Protein AF-A0A2T2RUT1-F1 (afdb_monomer_lite)

Radius of gyration: 53.11 Å; chains: 1; bounding box: 83×41×148 Å

pLDDT: mean 80.81, std 13.84, range [28.52, 96.25]

Structure (mmCIF, N/CA/C/O backbone):
data_AF-A0A2T2RUT1-F1
#
_entry.id   AF-A0A2T2RUT1-F1
#
loop_
_atom_site.group_PDB
_atom_site.id
_atom_site.type_symbol
_atom_site.label_atom_id
_atom_site.label_alt_id
_atom_site.label_comp_id
_atom_site.label_asym_id
_atom_site.label_entity_id
_atom_site.label_seq_id
_atom_site.pdbx_PDB_ins_code
_atom_site.Cartn_x
_atom_site.Cartn_y
_atom_site.Cartn_z
_atom_site.occupancy
_atom_site.B_iso_or_equiv
_atom_site.auth_seq_id
_atom_site.auth_comp_id
_atom_site.auth_asym_id
_atom_site.auth_atom_id
_atom_site.pdbx_PDB_model_num
ATOM 1 N N . MET A 1 1 ? 1.222 25.771 -64.760 1.00 43.56 1 MET A N 1
ATOM 2 C CA . MET A 1 1 ? 0.821 24.361 -64.930 1.00 43.56 1 MET A CA 1
ATOM 3 C C . MET A 1 1 ? 1.352 23.921 -66.284 1.00 43.56 1 MET A C 1
ATOM 5 O O . MET A 1 1 ? 0.838 24.394 -67.280 1.00 43.56 1 MET A O 1
ATOM 9 N N . ASN A 1 2 ? 2.434 23.142 -66.314 1.00 28.52 2 ASN A N 1
ATOM 10 C CA . ASN A 1 2 ? 2.917 22.460 -67.517 1.00 28.52 2 ASN A CA 1
ATOM 11 C C . ASN A 1 2 ? 3.414 21.085 -67.068 1.00 28.52 2 ASN A C 1
ATOM 13 O O . ASN A 1 2 ? 4.459 20.968 -66.435 1.00 28.52 2 ASN A O 1
ATOM 17 N N . TRP A 1 3 ? 2.575 20.084 -67.313 1.00 40.44 3 TRP A N 1
ATOM 18 C CA . TRP A 1 3 ? 2.842 18.669 -67.104 1.00 40.44 3 TRP A CA 1
ATOM 19 C C . TRP A 1 3 ? 3.267 18.074 -68.445 1.00 40.44 3 TRP A C 1
ATOM 21 O O . TRP A 1 3 ? 2.410 17.814 -69.277 1.00 40.44 3 TRP A O 1
ATOM 31 N N . THR A 1 4 ? 4.570 17.919 -68.657 1.00 44.41 4 THR A N 1
ATOM 32 C CA . THR A 1 4 ? 5.246 17.112 -69.697 1.00 44.41 4 THR A CA 1
ATOM 33 C C . THR A 1 4 ? 6.728 17.140 -69.281 1.00 44.41 4 THR A C 1
ATOM 35 O O . THR A 1 4 ? 7.268 18.209 -69.030 1.00 44.41 4 THR A O 1
ATOM 38 N N . ASP A 1 5 ? 7.437 16.064 -68.960 1.00 39.56 5 ASP A N 1
ATOM 39 C CA . ASP A 1 5 ? 7.479 14.743 -69.562 1.00 39.56 5 ASP A CA 1
ATOM 40 C C . ASP A 1 5 ? 7.712 13.651 -68.515 1.00 39.56 5 ASP A C 1
ATOM 42 O O . ASP A 1 5 ? 8.545 13.763 -67.611 1.00 39.56 5 ASP A O 1
ATOM 46 N N . GLN A 1 6 ? 7.007 12.542 -68.711 1.00 44.06 6 GLN A N 1
ATOM 47 C CA . GLN A 1 6 ? 7.395 11.242 -68.198 1.00 44.06 6 GLN A CA 1
ATOM 48 C C . GLN A 1 6 ? 8.597 10.729 -68.999 1.00 44.06 6 GLN A C 1
ATOM 50 O O . GLN A 1 6 ? 8.492 10.455 -70.188 1.00 44.06 6 GLN A O 1
ATOM 55 N N . SER A 1 7 ? 9.704 10.456 -68.319 1.00 39.75 7 SER A N 1
ATOM 56 C CA . SER A 1 7 ? 10.526 9.301 -68.675 1.00 39.75 7 SER A CA 1
ATOM 57 C C . SER A 1 7 ? 11.097 8.707 -67.395 1.00 39.75 7 SER A C 1
ATOM 59 O O . SER A 1 7 ? 12.097 9.172 -66.848 1.00 39.75 7 SER A O 1
ATOM 61 N N . ALA A 1 8 ? 10.403 7.689 -66.896 1.00 46.38 8 ALA A N 1
ATOM 62 C CA . ALA A 1 8 ? 10.746 6.879 -65.738 1.00 46.38 8 ALA A CA 1
ATOM 63 C C . ALA A 1 8 ? 11.971 5.977 -66.010 1.00 46.38 8 ALA A C 1
ATOM 65 O O . ALA A 1 8 ? 11.875 4.757 -65.945 1.00 46.38 8 ALA A O 1
ATOM 66 N N . SER A 1 9 ? 13.127 6.555 -66.349 1.00 46.94 9 SER A N 1
ATOM 67 C CA . SER A 1 9 ? 14.372 5.792 -66.549 1.00 46.94 9 SER A CA 1
ATOM 68 C C . SER A 1 9 ? 15.224 5.692 -65.279 1.00 46.94 9 SER A C 1
ATOM 70 O O . SER A 1 9 ? 16.169 4.908 -65.230 1.00 46.94 9 SER A O 1
ATOM 72 N N . GLY A 1 10 ? 14.924 6.496 -64.250 1.00 47.72 10 GLY A N 1
ATOM 73 C CA . GLY A 1 10 ? 15.753 6.601 -63.044 1.00 47.72 10 GLY A CA 1
ATOM 74 C C . GLY A 1 10 ? 17.153 7.176 -63.303 1.00 47.72 10 GLY A C 1
ATOM 75 O O . GLY A 1 10 ? 18.009 7.101 -62.422 1.00 47.72 10 GLY A O 1
ATOM 76 N N . VAL A 1 11 ? 17.403 7.732 -64.495 1.00 53.22 11 VAL A N 1
ATOM 77 C CA . VAL A 1 11 ? 18.686 8.334 -64.873 1.00 53.22 11 VAL A CA 1
ATOM 78 C C . VAL A 1 11 ? 18.626 9.851 -64.641 1.00 53.22 11 VAL A C 1
ATOM 80 O O . VAL A 1 11 ? 17.717 10.506 -65.156 1.00 53.22 11 VAL A O 1
ATOM 83 N N . PRO A 1 12 ? 19.566 10.438 -63.877 1.00 54.88 12 PRO A N 1
ATOM 84 C CA . PRO A 1 12 ? 19.590 11.873 -63.608 1.00 54.88 12 PRO A CA 1
ATOM 85 C C . PRO A 1 12 ? 19.701 12.733 -64.876 1.00 54.88 12 PRO A C 1
ATOM 87 O O . PRO A 1 12 ? 20.417 12.389 -65.815 1.00 54.88 12 PRO A O 1
ATOM 90 N N . LYS A 1 13 ? 19.065 13.912 -64.876 1.00 55.16 13 LYS A N 1
ATOM 91 C CA . LYS A 1 13 ? 18.998 14.824 -66.038 1.00 55.16 13 LYS A CA 1
ATOM 92 C C . LYS A 1 13 ? 20.377 15.265 -66.563 1.00 55.16 13 LYS A C 1
ATOM 94 O O . LYS A 1 13 ? 20.537 15.420 -67.769 1.00 55.16 13 LYS A O 1
ATOM 99 N N . TYR A 1 14 ? 21.378 15.391 -65.686 1.00 64.50 14 TYR A N 1
ATOM 100 C CA . TYR A 1 14 ? 22.760 15.716 -66.070 1.00 64.50 14 TYR A CA 1
ATOM 101 C C . TYR A 1 14 ? 23.436 14.593 -66.878 1.00 64.50 14 TYR A C 1
ATOM 103 O O . TYR A 1 14 ? 24.281 14.860 -67.724 1.00 64.50 14 TYR A O 1
ATOM 111 N N . ALA A 1 15 ? 23.038 13.335 -66.667 1.00 60.66 15 ALA A N 1
ATOM 112 C CA . ALA A 1 15 ? 23.574 12.191 -67.401 1.00 60.66 15 ALA A CA 1
ATOM 113 C C . ALA A 1 15 ? 22.951 12.051 -68.802 1.00 60.66 15 ALA A C 1
ATOM 115 O O . ALA A 1 15 ? 23.569 11.484 -69.691 1.00 60.66 15 ALA A O 1
ATOM 116 N N . LEU A 1 16 ? 21.752 12.606 -69.023 1.00 59.22 16 LEU A N 1
ATOM 117 C CA . LEU A 1 16 ? 21.122 12.670 -70.350 1.00 59.22 16 LEU A CA 1
ATOM 118 C C . LEU A 1 16 ? 21.727 13.769 -71.240 1.00 59.22 16 LEU A C 1
ATOM 120 O O . LEU A 1 16 ? 21.630 13.689 -72.464 1.00 59.22 16 LEU A O 1
ATOM 124 N N . GLN A 1 17 ? 22.327 14.792 -70.626 1.00 62.06 17 GLN A N 1
ATOM 125 C CA . GLN A 1 17 ? 23.001 15.894 -71.318 1.00 62.06 17 GLN A CA 1
ATOM 126 C C . GLN A 1 17 ? 24.447 15.543 -71.705 1.00 62.06 17 GLN A C 1
ATOM 128 O O . GLN A 1 17 ? 24.932 16.031 -72.721 1.00 62.06 17 GLN A O 1
ATOM 133 N N . ASN A 1 18 ? 25.094 14.638 -70.966 1.00 67.50 18 ASN A N 1
ATOM 134 C CA . ASN A 1 18 ? 26.426 14.112 -71.273 1.00 67.50 18 ASN A CA 1
ATOM 135 C C . ASN A 1 18 ? 26.324 12.842 -72.131 1.00 67.50 18 ASN A C 1
ATOM 137 O O . ASN A 1 18 ? 26.492 11.727 -71.637 1.00 67.50 18 ASN A O 1
ATOM 141 N N . LYS A 1 19 ? 26.000 13.002 -73.417 1.00 70.62 19 LYS A N 1
ATOM 142 C CA . LYS A 1 19 ? 26.077 11.894 -74.379 1.00 70.62 19 LYS A CA 1
ATOM 143 C C . LYS A 1 19 ? 27.542 11.592 -74.699 1.00 70.62 19 LYS A C 1
ATOM 145 O O . LYS A 1 19 ? 28.322 12.523 -74.861 1.00 70.62 19 LYS A O 1
ATOM 150 N N . MET A 1 20 ? 27.879 10.308 -74.798 1.00 75.81 20 MET A N 1
ATOM 151 C CA . MET A 1 20 ? 29.213 9.863 -75.214 1.00 75.81 20 MET A CA 1
ATOM 152 C C . MET A 1 20 ? 29.457 10.227 -76.684 1.00 75.81 20 MET A C 1
ATOM 154 O O . MET A 1 20 ? 28.513 10.163 -77.479 1.00 75.81 20 MET A O 1
ATOM 158 N N . THR A 1 21 ? 30.689 10.593 -77.044 1.00 82.00 21 THR A N 1
ATOM 159 C CA . THR A 1 21 ? 31.074 10.762 -78.458 1.00 82.00 21 THR A CA 1
ATOM 160 C C . THR A 1 21 ? 31.271 9.406 -79.136 1.00 82.00 21 THR A C 1
ATOM 162 O O . THR A 1 21 ? 31.406 8.376 -78.471 1.00 82.00 21 THR A O 1
ATOM 165 N N . ASP A 1 22 ? 31.283 9.382 -80.468 1.00 74.50 22 ASP A N 1
ATOM 166 C CA . ASP A 1 22 ? 31.395 8.136 -81.237 1.00 74.50 22 ASP A CA 1
ATOM 167 C C . ASP A 1 22 ? 32.708 7.381 -80.939 1.00 74.50 22 ASP A C 1
ATOM 169 O O . ASP A 1 22 ? 32.731 6.146 -80.900 1.00 74.50 22 ASP A O 1
ATOM 173 N N . GLU A 1 23 ? 33.791 8.103 -80.638 1.00 78.25 23 GLU A N 1
ATOM 174 C CA . GLU A 1 23 ? 35.069 7.531 -80.205 1.00 78.25 23 GLU A CA 1
ATOM 175 C C . GLU A 1 23 ? 34.963 6.842 -78.835 1.00 78.25 23 GLU A C 1
ATOM 177 O O . GLU A 1 23 ? 35.423 5.709 -78.676 1.00 78.25 23 GLU A O 1
ATOM 182 N N . GLU A 1 24 ? 34.298 7.473 -77.865 1.00 77.81 24 GLU A N 1
ATOM 183 C CA . GLU A 1 24 ? 34.083 6.915 -76.523 1.00 77.81 24 GLU A CA 1
ATOM 184 C C . GLU A 1 24 ? 33.163 5.685 -76.562 1.00 77.81 24 GLU A C 1
ATOM 186 O O . GLU A 1 24 ? 33.341 4.730 -75.800 1.00 77.81 24 GLU A O 1
ATOM 191 N N . VAL A 1 25 ? 32.183 5.671 -77.474 1.00 78.38 25 VAL A N 1
ATOM 192 C CA . VAL A 1 25 ? 31.315 4.508 -77.716 1.00 78.38 25 VAL A CA 1
ATOM 193 C C . VAL A 1 25 ? 32.124 3.336 -78.281 1.00 78.38 25 VAL A C 1
ATOM 195 O O . VAL A 1 25 ? 31.930 2.195 -77.852 1.00 78.38 25 VAL A O 1
ATOM 198 N N . SER A 1 26 ? 33.054 3.602 -79.202 1.00 77.06 26 SER A N 1
ATOM 199 C CA . SER A 1 26 ? 33.950 2.586 -79.770 1.00 77.06 26 SER A CA 1
ATOM 200 C C . SER A 1 26 ? 34.897 1.998 -78.713 1.00 77.06 26 SER A C 1
ATOM 202 O O . SER A 1 26 ? 35.047 0.777 -78.613 1.00 77.06 26 SER A O 1
ATOM 204 N N . GLU A 1 27 ? 35.471 2.838 -77.848 1.00 78.00 27 GLU A N 1
ATOM 205 C CA . GLU A 1 27 ? 36.330 2.401 -76.741 1.00 78.00 27 GLU A CA 1
ATOM 206 C C . GLU A 1 27 ? 35.555 1.591 -75.683 1.00 78.00 27 GLU A C 1
ATOM 208 O O . GLU A 1 27 ? 36.023 0.550 -75.200 1.00 78.00 27 GLU A O 1
ATOM 213 N N . ALA A 1 28 ? 34.325 2.002 -75.365 1.00 76.44 28 ALA A N 1
ATOM 214 C CA . ALA A 1 28 ? 33.432 1.248 -74.489 1.00 76.44 28 ALA A CA 1
ATOM 215 C C . ALA A 1 28 ? 33.048 -0.116 -75.088 1.00 76.44 28 ALA A C 1
ATOM 217 O O . ALA A 1 28 ? 32.989 -1.113 -74.360 1.00 76.44 28 ALA A O 1
ATOM 218 N N . ALA A 1 29 ? 32.841 -0.192 -76.408 1.00 76.00 29 ALA A N 1
ATOM 219 C CA . ALA A 1 29 ? 32.562 -1.442 -77.110 1.00 76.00 29 ALA A CA 1
ATOM 220 C C . ALA A 1 29 ? 33.735 -2.436 -77.004 1.00 76.00 29 ALA A C 1
ATOM 222 O O . ALA A 1 29 ? 33.520 -3.629 -76.779 1.00 76.00 29 ALA A O 1
ATOM 223 N N . GLN A 1 30 ? 34.980 -1.953 -77.073 1.00 80.31 30 GLN A N 1
ATOM 224 C CA . GLN A 1 30 ? 36.174 -2.791 -76.893 1.00 80.31 30 GLN A CA 1
ATOM 225 C C . GLN A 1 30 ? 36.322 -3.315 -75.452 1.00 80.31 30 GLN A C 1
ATOM 227 O O . GLN A 1 30 ? 36.852 -4.405 -75.236 1.00 80.31 30 GLN A O 1
ATOM 232 N N . ASN A 1 31 ? 35.778 -2.593 -74.467 1.00 82.62 31 ASN A N 1
ATOM 233 C CA . ASN A 1 31 ? 35.861 -2.921 -73.040 1.00 82.62 31 ASN A CA 1
ATOM 234 C C . ASN A 1 31 ? 34.557 -3.496 -72.445 1.00 82.62 31 ASN A C 1
ATOM 236 O O . ASN A 1 31 ? 34.384 -3.532 -71.222 1.00 82.62 31 ASN A O 1
ATOM 240 N N . LEU A 1 32 ? 33.649 -4.016 -73.282 1.00 80.06 32 LEU A N 1
ATOM 241 C CA . LEU A 1 32 ? 32.325 -4.523 -72.879 1.00 80.06 32 LEU A CA 1
ATOM 242 C C . LEU A 1 32 ? 32.352 -5.524 -71.713 1.00 80.06 32 LEU A C 1
ATOM 244 O O . LEU A 1 32 ? 31.477 -5.484 -70.849 1.00 80.06 32 LEU A O 1
ATOM 248 N N . LYS A 1 33 ? 33.355 -6.410 -71.651 1.00 78.25 33 LYS A N 1
ATOM 249 C CA . LYS A 1 33 ? 33.491 -7.387 -70.553 1.00 78.25 33 LYS A CA 1
ATOM 250 C C . LYS A 1 33 ? 33.760 -6.712 -69.205 1.00 78.25 33 LYS A C 1
ATOM 252 O O . LYS A 1 33 ? 33.177 -7.105 -68.198 1.00 78.25 33 LYS A O 1
ATOM 257 N N . VAL A 1 34 ? 34.611 -5.687 -69.189 1.00 77.75 34 VAL A N 1
ATOM 258 C CA . VAL A 1 34 ? 34.935 -4.915 -67.980 1.00 77.75 34 VAL A CA 1
ATOM 259 C C . VAL A 1 34 ? 33.719 -4.096 -67.548 1.00 77.75 34 VAL A C 1
ATOM 261 O O . VAL A 1 34 ? 33.345 -4.121 -66.378 1.00 77.75 34 VAL A O 1
ATOM 264 N N . LEU A 1 35 ? 33.026 -3.458 -68.496 1.00 79.44 35 LEU A N 1
ATOM 265 C CA . LEU A 1 35 ? 31.784 -2.729 -68.224 1.00 79.44 35 LEU A CA 1
ATOM 266 C C . LEU A 1 35 ? 30.673 -3.639 -67.684 1.00 79.44 35 LEU A C 1
ATOM 268 O O . LEU A 1 35 ? 29.940 -3.239 -66.779 1.00 79.44 35 LEU A O 1
ATOM 272 N N . ALA A 1 36 ? 30.563 -4.873 -68.182 1.00 79.75 36 ALA A N 1
ATOM 273 C CA . ALA A 1 36 ? 29.612 -5.856 -67.668 1.00 79.75 36 ALA A CA 1
ATOM 274 C C . ALA A 1 36 ? 29.905 -6.231 -66.204 1.00 79.75 36 ALA A C 1
ATOM 276 O O . ALA A 1 36 ? 28.979 -6.252 -65.390 1.00 79.75 36 ALA A O 1
ATOM 277 N N . LEU A 1 37 ? 31.179 -6.448 -65.852 1.00 80.62 37 LEU A N 1
ATOM 278 C CA . LEU A 1 37 ? 31.611 -6.724 -64.475 1.00 80.62 37 LEU A CA 1
ATOM 279 C C . LEU A 1 37 ? 31.352 -5.533 -63.538 1.00 80.62 37 LEU A C 1
ATOM 281 O O . LEU A 1 37 ? 30.828 -5.707 -62.434 1.00 80.62 37 LEU A O 1
ATOM 285 N N . ILE A 1 38 ? 31.653 -4.312 -63.991 1.00 82.19 38 ILE A N 1
ATOM 286 C CA . ILE A 1 38 ? 31.376 -3.081 -63.237 1.00 82.19 38 ILE A CA 1
ATOM 287 C C . ILE A 1 38 ? 29.867 -2.911 -63.036 1.00 82.19 38 ILE A C 1
ATOM 289 O O . ILE A 1 38 ? 29.420 -2.587 -61.936 1.00 82.19 38 ILE A O 1
ATOM 293 N N . LYS A 1 39 ? 29.054 -3.182 -64.063 1.00 82.50 39 LYS A N 1
ATOM 294 C CA . LYS A 1 39 ? 27.592 -3.109 -63.974 1.00 82.50 39 LYS A CA 1
ATOM 295 C C . LYS A 1 39 ? 27.035 -4.109 -62.960 1.00 82.50 39 LYS A C 1
ATOM 297 O O . LYS A 1 39 ? 26.181 -3.726 -62.163 1.00 82.50 39 LYS A O 1
ATOM 302 N N . SER A 1 40 ? 27.512 -5.358 -62.945 1.00 80.81 40 SER A N 1
ATOM 303 C CA . SER A 1 40 ? 27.074 -6.345 -61.948 1.00 80.81 40 SER A CA 1
ATOM 304 C C . SER A 1 40 ? 27.481 -5.953 -60.528 1.00 80.81 40 SER A C 1
ATOM 306 O O . SER A 1 40 ? 26.653 -6.034 -59.622 1.00 80.81 40 SER A O 1
ATOM 308 N N . ALA A 1 41 ? 28.708 -5.455 -60.338 1.00 81.88 41 ALA A N 1
ATOM 309 C CA . ALA A 1 41 ? 29.176 -4.973 -59.040 1.00 81.88 41 ALA A CA 1
ATOM 310 C C . ALA A 1 41 ? 28.364 -3.758 -58.557 1.00 81.88 41 ALA A C 1
ATOM 312 O O . ALA A 1 41 ? 27.936 -3.712 -57.405 1.00 81.88 41 ALA A O 1
ATOM 313 N N . ASN A 1 42 ? 28.066 -2.810 -59.449 1.00 86.06 42 ASN A N 1
ATOM 314 C CA . ASN A 1 42 ? 27.227 -1.653 -59.142 1.00 86.06 42 ASN A CA 1
ATOM 315 C C . ASN A 1 42 ? 25.791 -2.054 -58.799 1.00 86.06 42 ASN A C 1
ATOM 317 O O . ASN A 1 42 ? 25.230 -1.537 -57.837 1.00 86.06 42 ASN A O 1
ATOM 321 N N . ASN A 1 43 ? 25.197 -2.991 -59.540 1.00 82.75 43 ASN A N 1
ATOM 322 C CA . ASN A 1 43 ? 23.863 -3.501 -59.231 1.00 82.75 43 ASN A CA 1
ATOM 323 C C . ASN A 1 43 ? 23.823 -4.173 -57.853 1.00 82.75 43 ASN A C 1
ATOM 325 O O . ASN A 1 43 ? 22.908 -3.909 -57.076 1.00 82.75 43 ASN A O 1
ATOM 329 N N . TYR A 1 44 ? 24.833 -4.982 -57.526 1.00 82.94 44 TYR A N 1
ATOM 330 C CA . TYR A 1 44 ? 24.950 -5.617 -56.215 1.00 82.94 44 TYR A CA 1
ATOM 331 C C . TYR A 1 44 ? 25.132 -4.588 -55.090 1.00 82.94 44 TYR A C 1
ATOM 333 O O . TYR A 1 44 ? 24.432 -4.641 -54.082 1.00 82.94 44 TYR A O 1
ATOM 341 N N . ASN A 1 45 ? 25.991 -3.584 -55.283 1.00 86.50 45 ASN A N 1
ATOM 342 C CA . ASN A 1 45 ? 26.171 -2.504 -54.312 1.00 86.50 45 ASN A CA 1
ATOM 343 C C . ASN A 1 45 ? 24.876 -1.715 -54.081 1.00 86.50 45 ASN A C 1
ATOM 345 O O . ASN A 1 45 ? 24.527 -1.441 -52.932 1.00 86.50 45 ASN A O 1
ATOM 349 N N . ARG A 1 46 ? 24.129 -1.398 -55.147 1.00 82.88 46 ARG A N 1
ATOM 350 C CA . ARG A 1 46 ? 22.820 -0.732 -55.040 1.00 82.88 46 ARG A CA 1
ATOM 351 C C . ARG A 1 46 ? 21.806 -1.598 -54.296 1.00 82.88 46 ARG A C 1
ATOM 353 O O . ARG A 1 46 ? 21.064 -1.071 -53.475 1.00 82.88 46 ARG A O 1
ATOM 360 N N . TYR A 1 47 ? 21.801 -2.908 -54.539 1.00 87.69 47 TYR A N 1
ATOM 361 C CA . TYR A 1 47 ? 20.955 -3.852 -53.810 1.00 87.69 47 TYR A CA 1
ATOM 362 C C . TYR A 1 47 ? 21.285 -3.876 -52.308 1.00 87.69 47 TYR A C 1
ATOM 364 O O . TYR A 1 47 ? 20.393 -3.691 -51.483 1.00 87.69 47 TYR A O 1
ATOM 372 N N . CYS A 1 48 ? 22.56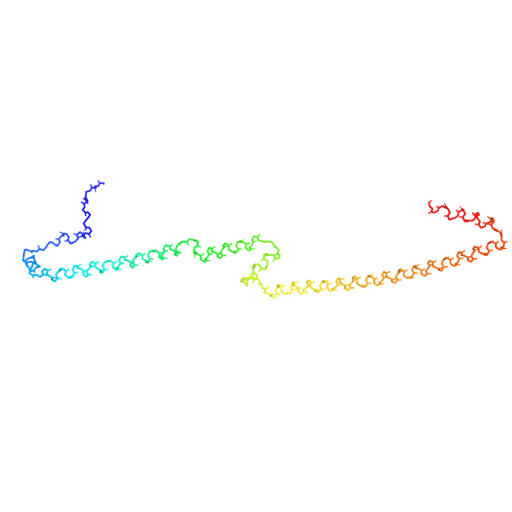3 -4.008 -51.943 1.00 89.81 48 CYS A N 1
ATOM 373 C CA . CYS A 1 48 ? 23.003 -3.994 -50.545 1.00 89.81 48 CYS A CA 1
ATOM 374 C C . CYS A 1 48 ? 22.686 -2.664 -49.844 1.00 89.81 48 CYS A C 1
ATOM 376 O O . CYS A 1 48 ? 22.290 -2.655 -48.680 1.00 89.81 48 CYS A O 1
ATOM 378 N N . GLN A 1 49 ? 22.842 -1.534 -50.540 1.00 86.06 49 GLN A N 1
ATOM 379 C CA . GLN A 1 49 ? 22.445 -0.225 -50.016 1.00 86.06 49 GLN A CA 1
ATOM 380 C C . GLN A 1 49 ? 20.936 -0.156 -49.783 1.00 86.06 49 GLN A C 1
ATOM 382 O O . GLN A 1 49 ? 20.518 0.235 -48.698 1.00 86.06 49 GLN A O 1
ATOM 387 N N . ALA A 1 50 ? 20.128 -0.597 -50.750 1.00 86.56 50 ALA A N 1
ATOM 388 C CA . ALA A 1 50 ? 18.677 -0.625 -50.611 1.00 86.56 50 ALA A CA 1
ATOM 389 C C . ALA A 1 50 ? 18.226 -1.489 -49.421 1.00 86.56 50 ALA A C 1
ATOM 391 O O . ALA A 1 50 ? 17.341 -1.071 -48.679 1.00 86.56 50 ALA A O 1
ATOM 392 N N . GLN A 1 51 ? 18.860 -2.646 -49.189 1.00 90.62 51 GLN A N 1
ATOM 393 C CA . GLN A 1 51 ? 18.573 -3.478 -48.015 1.00 90.62 51 GLN A CA 1
ATOM 394 C C . GLN A 1 51 ? 18.899 -2.763 -46.701 1.00 90.62 51 GLN A C 1
ATOM 396 O O . GLN A 1 51 ? 18.045 -2.695 -45.823 1.00 90.62 51 GLN A O 1
ATOM 401 N N . LYS A 1 52 ? 20.087 -2.155 -46.587 1.00 89.62 52 LYS A N 1
ATOM 402 C CA . LYS A 1 52 ? 20.469 -1.391 -45.387 1.00 89.62 52 LYS A CA 1
ATOM 403 C C . LYS A 1 52 ? 19.536 -0.209 -45.132 1.00 89.62 52 LYS A C 1
ATOM 405 O O . LYS A 1 52 ? 19.186 0.056 -43.986 1.00 89.62 52 LYS A O 1
ATOM 410 N N . THR A 1 53 ? 19.119 0.497 -46.184 1.00 88.62 53 THR A N 1
ATOM 411 C CA . THR A 1 53 ? 18.137 1.583 -46.073 1.00 88.62 53 THR A CA 1
ATOM 412 C C . THR A 1 53 ? 16.783 1.056 -45.612 1.00 88.62 53 THR A C 1
ATOM 414 O O . THR A 1 53 ? 16.159 1.678 -44.758 1.00 88.62 53 THR A O 1
ATOM 417 N N . ARG A 1 54 ? 16.344 -0.102 -46.120 1.00 89.81 54 ARG A N 1
ATOM 418 C CA . ARG A 1 54 ? 15.095 -0.728 -45.679 1.00 89.81 54 ARG A CA 1
ATOM 419 C C . ARG A 1 54 ? 15.145 -1.095 -44.197 1.00 89.81 54 ARG A C 1
ATOM 421 O O . ARG A 1 54 ? 14.259 -0.694 -43.460 1.00 89.81 54 ARG A O 1
ATOM 428 N N . GLU A 1 55 ? 16.205 -1.764 -43.749 1.00 89.56 55 GLU A N 1
ATOM 429 C CA . GLU A 1 55 ? 16.392 -2.119 -42.334 1.00 89.56 55 GLU A CA 1
ATOM 430 C C . GLU A 1 55 ? 16.455 -0.885 -41.421 1.00 89.56 55 GLU A C 1
ATOM 432 O O . GLU A 1 55 ? 15.920 -0.896 -40.314 1.00 89.56 55 GLU A O 1
ATOM 437 N N . ALA A 1 56 ? 17.112 0.191 -41.866 1.00 88.12 56 ALA A N 1
ATOM 438 C CA . ALA A 1 56 ? 17.160 1.443 -41.118 1.00 88.12 56 ALA A CA 1
ATOM 439 C C . ALA A 1 56 ? 15.772 2.094 -41.009 1.00 88.12 56 ALA A C 1
ATOM 441 O O . ALA A 1 56 ? 15.411 2.565 -39.932 1.00 88.12 56 ALA A O 1
ATOM 442 N N . ASN A 1 57 ? 14.987 2.075 -42.091 1.00 88.06 57 ASN A N 1
ATOM 443 C CA . ASN A 1 57 ? 13.619 2.588 -42.094 1.00 88.06 57 ASN A CA 1
ATOM 444 C C . ASN A 1 57 ? 12.691 1.740 -41.215 1.00 88.06 57 ASN A C 1
ATOM 446 O O . ASN A 1 57 ? 11.949 2.308 -40.427 1.00 88.06 57 ASN A O 1
ATOM 450 N N . GLU A 1 58 ? 12.782 0.408 -41.268 1.00 90.50 58 GLU A N 1
ATOM 451 C CA . GLU A 1 58 ? 12.013 -0.496 -40.395 1.00 90.50 58 GLU A CA 1
ATOM 452 C C . GLU A 1 58 ? 12.327 -0.240 -38.908 1.00 90.50 58 GLU A C 1
ATOM 454 O O . GLU A 1 58 ? 11.425 -0.158 -38.075 1.00 90.50 58 GLU A O 1
ATOM 459 N N . LYS A 1 59 ? 13.608 -0.042 -38.559 1.00 85.44 59 LYS A N 1
ATOM 460 C CA . LYS A 1 59 ? 14.015 0.324 -37.189 1.00 85.44 59 LYS A CA 1
ATOM 461 C C . LYS A 1 59 ? 13.508 1.702 -36.778 1.00 85.44 59 LYS A C 1
ATOM 463 O O . LYS A 1 59 ? 13.124 1.884 -35.625 1.00 85.44 59 LYS A O 1
ATOM 468 N N . LEU A 1 60 ? 13.523 2.666 -37.696 1.00 80.94 60 LEU A N 1
ATOM 469 C CA . LEU A 1 60 ? 13.000 4.004 -37.446 1.00 80.94 60 LEU A CA 1
ATOM 470 C C . LEU A 1 60 ? 11.483 3.968 -37.230 1.00 80.94 60 LEU A C 1
ATOM 472 O O . LEU A 1 60 ? 11.003 4.574 -36.280 1.00 80.94 60 LEU A O 1
ATOM 476 N N . GLU A 1 61 ? 10.738 3.228 -38.051 1.00 83.88 61 GLU A N 1
ATOM 477 C CA . GLU A 1 61 ? 9.295 3.030 -37.881 1.00 83.88 61 GLU A CA 1
ATOM 478 C C . GLU A 1 61 ? 8.978 2.366 -36.538 1.00 83.88 61 GLU A C 1
ATOM 480 O O . GLU A 1 61 ? 8.120 2.853 -35.806 1.00 83.88 61 GLU A O 1
ATOM 485 N N . ALA A 1 62 ? 9.722 1.324 -36.157 1.00 82.00 62 ALA A N 1
ATOM 486 C CA . ALA A 1 62 ? 9.553 0.665 -34.864 1.00 82.00 62 ALA A CA 1
ATOM 487 C C . ALA A 1 62 ? 9.875 1.582 -33.670 1.00 82.00 62 ALA A C 1
ATOM 489 O O . ALA A 1 62 ? 9.226 1.473 -32.630 1.00 82.00 62 ALA A O 1
ATOM 490 N N . PHE A 1 63 ? 10.863 2.473 -33.811 1.00 76.50 63 PHE A N 1
ATOM 491 C CA . PHE A 1 63 ? 11.215 3.472 -32.798 1.00 76.50 63 PHE A CA 1
ATOM 492 C C . PHE A 1 63 ? 10.166 4.586 -32.687 1.00 76.50 63 PHE A C 1
ATOM 494 O O . PHE A 1 63 ? 9.890 5.075 -31.594 1.00 76.50 63 PHE A O 1
ATOM 501 N N . LEU A 1 64 ? 9.587 4.994 -33.818 1.00 77.25 64 LEU A N 1
ATOM 502 C CA . LEU A 1 64 ? 8.540 6.011 -33.875 1.00 77.25 64 LEU A CA 1
ATOM 503 C C . LEU A 1 64 ? 7.162 5.469 -33.476 1.00 77.25 64 LEU A C 1
ATOM 505 O O . LEU A 1 64 ? 6.267 6.277 -33.226 1.00 77.25 64 LEU A O 1
ATOM 509 N N . ASP A 1 65 ? 6.981 4.146 -33.396 1.00 81.12 65 ASP A N 1
ATOM 510 C CA . ASP A 1 65 ? 5.744 3.532 -32.918 1.00 81.12 65 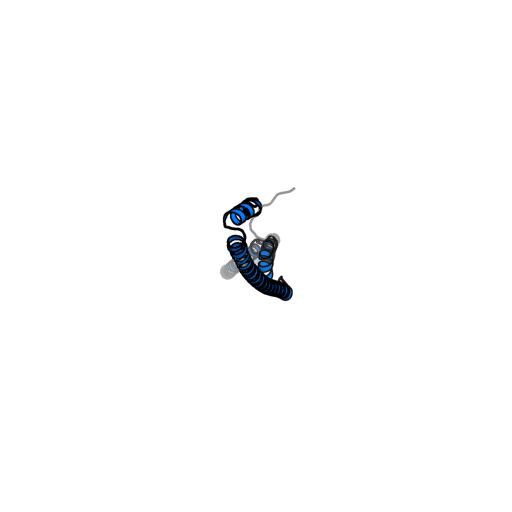ASP A CA 1
ATOM 511 C C . ASP A 1 65 ? 5.473 3.949 -31.457 1.00 81.12 65 ASP A C 1
ATOM 513 O O . ASP A 1 65 ? 6.208 3.557 -30.541 1.00 81.12 65 ASP A O 1
ATOM 517 N N . PRO A 1 66 ? 4.387 4.700 -31.193 1.00 73.62 66 PRO A N 1
ATOM 518 C CA . PRO A 1 66 ? 4.016 5.119 -29.845 1.00 73.62 66 PRO A CA 1
ATOM 519 C C . PRO A 1 66 ? 3.804 3.952 -28.871 1.00 73.62 66 PRO A C 1
ATOM 521 O O . PRO A 1 66 ? 3.879 4.143 -27.656 1.00 73.62 66 PRO A O 1
ATOM 524 N N . ASN A 1 67 ? 3.526 2.747 -29.376 1.00 74.38 67 ASN A N 1
ATOM 525 C CA . ASN A 1 67 ? 3.355 1.553 -28.552 1.00 74.38 67 ASN A CA 1
ATOM 526 C C . ASN A 1 67 ? 4.680 1.016 -27.996 1.00 74.38 67 ASN A C 1
ATOM 528 O O . ASN A 1 67 ? 4.671 0.431 -26.914 1.00 74.38 67 ASN A O 1
ATOM 532 N N . ASN A 1 68 ? 5.798 1.264 -28.684 1.00 74.31 68 ASN A N 1
ATOM 533 C CA . ASN A 1 68 ? 7.143 0.879 -28.248 1.00 74.31 68 ASN A CA 1
ATOM 534 C C . ASN A 1 68 ? 7.857 1.988 -27.466 1.00 74.31 68 ASN A C 1
ATOM 536 O O . ASN A 1 68 ? 8.987 1.806 -27.022 1.00 74.31 68 ASN A O 1
ATOM 540 N N . SER A 1 69 ? 7.228 3.154 -27.304 1.00 78.25 69 SER A N 1
ATOM 541 C CA . SER A 1 69 ? 7.837 4.269 -26.589 1.00 78.25 69 SER A CA 1
ATOM 542 C C . SER A 1 69 ? 7.876 4.003 -25.084 1.00 78.25 69 SER A C 1
ATOM 544 O O . SER A 1 69 ? 6.838 3.958 -24.418 1.00 78.25 69 SER A O 1
ATOM 546 N N . ASP A 1 70 ? 9.087 3.933 -24.533 1.00 77.19 70 ASP A N 1
ATOM 547 C CA . ASP A 1 70 ? 9.326 3.823 -23.089 1.00 77.19 70 ASP A CA 1
ATOM 548 C C . ASP A 1 70 ? 8.709 4.984 -22.298 1.00 77.19 70 ASP A C 1
ATOM 550 O O . ASP A 1 70 ? 8.240 4.817 -21.175 1.00 77.19 70 ASP A O 1
ATOM 554 N N . ILE A 1 71 ? 8.655 6.175 -22.897 1.00 79.12 71 ILE A N 1
ATOM 555 C CA . ILE A 1 71 ? 8.052 7.356 -22.269 1.00 79.12 71 ILE A CA 1
ATOM 556 C C . ILE A 1 71 ? 6.536 7.176 -22.160 1.00 79.12 71 ILE A C 1
ATOM 558 O O . ILE A 1 71 ? 5.941 7.479 -21.125 1.00 79.12 71 ILE A O 1
ATOM 562 N N . ILE A 1 72 ? 5.898 6.664 -23.214 1.00 80.88 72 ILE A N 1
ATOM 563 C CA . ILE A 1 72 ? 4.451 6.436 -23.225 1.00 80.88 72 ILE A CA 1
ATOM 564 C C . ILE A 1 72 ? 4.089 5.269 -22.308 1.00 80.88 72 ILE A C 1
ATOM 566 O O . ILE A 1 72 ? 3.088 5.352 -21.595 1.00 80.88 72 ILE A O 1
ATOM 570 N N . SER A 1 73 ? 4.887 4.200 -22.281 1.00 83.38 73 SER A N 1
ATOM 571 C CA . SER A 1 73 ? 4.666 3.075 -21.370 1.00 83.38 73 SER A CA 1
ATOM 572 C C . SER A 1 73 ? 4.830 3.504 -19.906 1.00 83.38 73 SER A C 1
ATOM 574 O O . SER A 1 73 ? 3.952 3.213 -19.090 1.00 83.38 73 SER A O 1
ATOM 576 N N . ALA A 1 74 ? 5.860 4.297 -19.590 1.00 82.94 74 ALA A N 1
ATOM 577 C CA . ALA A 1 74 ? 6.053 4.894 -18.271 1.00 82.94 74 ALA A CA 1
ATOM 578 C C . ALA A 1 74 ? 4.902 5.841 -17.893 1.00 82.94 74 ALA A C 1
ATOM 580 O O . ALA A 1 74 ? 4.388 5.773 -16.776 1.00 82.94 74 ALA A O 1
ATOM 581 N N . GLY A 1 75 ? 4.439 6.675 -18.828 1.00 83.62 75 GLY A N 1
ATOM 582 C CA . GLY A 1 75 ? 3.302 7.574 -18.623 1.00 83.62 75 GLY A CA 1
ATOM 583 C C . GLY A 1 75 ? 1.990 6.827 -18.368 1.00 83.62 75 GLY A C 1
ATOM 584 O O . GLY A 1 75 ? 1.271 7.150 -17.423 1.00 83.62 75 GLY A O 1
ATOM 585 N N . LYS A 1 76 ? 1.696 5.782 -19.154 1.00 86.44 76 LYS A N 1
ATOM 586 C CA . LYS A 1 76 ? 0.532 4.899 -18.950 1.00 86.44 76 LYS A CA 1
ATOM 587 C C . LYS A 1 76 ? 0.599 4.195 -17.596 1.00 86.44 76 LYS A C 1
ATOM 589 O O . LYS A 1 76 ? -0.408 4.130 -16.892 1.00 86.44 76 LYS A O 1
ATOM 594 N N . TRP A 1 77 ? 1.775 3.689 -17.225 1.00 89.12 77 TRP A N 1
ATOM 595 C CA . TRP A 1 77 ? 1.995 3.062 -15.926 1.00 89.12 77 TRP A CA 1
ATOM 596 C C . TRP A 1 77 ? 1.750 4.050 -14.782 1.00 89.12 77 TRP A C 1
ATOM 598 O O . TRP A 1 77 ? 0.996 3.734 -13.864 1.00 89.12 77 TRP A O 1
ATOM 608 N N . LEU A 1 78 ? 2.310 5.261 -14.864 1.00 85.75 78 LEU A N 1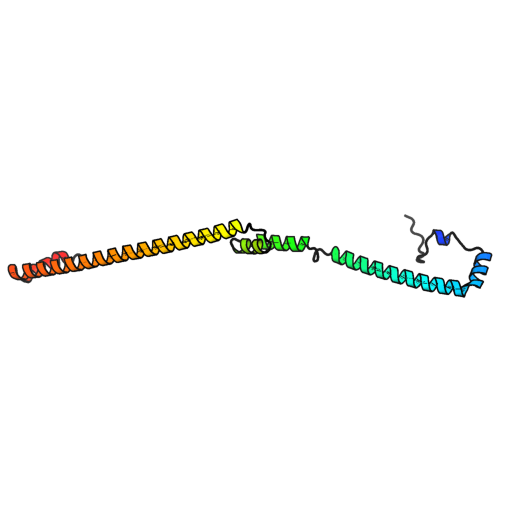
ATOM 609 C CA . LEU A 1 78 ? 2.155 6.288 -13.834 1.00 85.75 78 LEU A CA 1
ATOM 610 C C . LEU A 1 78 ? 0.692 6.710 -13.687 1.00 85.75 78 LEU A C 1
ATOM 612 O O . LEU A 1 78 ? 0.186 6.796 -12.571 1.00 85.75 78 LEU A O 1
ATOM 616 N N . LEU A 1 79 ? -0.006 6.920 -14.804 1.00 88.69 79 LEU A N 1
ATOM 617 C CA . LEU A 1 79 ? -1.427 7.255 -14.801 1.00 88.69 79 LEU A CA 1
ATOM 618 C C . LEU A 1 79 ? -2.256 6.154 -14.125 1.00 88.69 79 LEU A C 1
ATOM 620 O O . LEU A 1 79 ? -3.111 6.447 -13.293 1.00 88.69 79 LEU A O 1
ATOM 624 N N . ASN A 1 80 ? -1.964 4.887 -14.429 1.00 90.00 80 ASN A N 1
ATOM 625 C CA . ASN A 1 80 ? -2.612 3.744 -13.791 1.00 90.00 80 ASN A CA 1
ATOM 626 C C . ASN A 1 80 ? -2.303 3.696 -12.283 1.00 90.00 80 ASN A C 1
ATOM 628 O O . ASN A 1 80 ? -3.219 3.600 -11.467 1.00 90.00 80 ASN A O 1
ATOM 632 N N . ALA A 1 81 ? -1.038 3.853 -11.885 1.00 88.31 81 ALA A N 1
ATOM 633 C CA . ALA A 1 81 ? -0.646 3.891 -10.478 1.00 88.31 81 ALA A CA 1
ATOM 634 C C . ALA A 1 81 ? -1.379 5.005 -9.710 1.00 88.31 81 ALA A C 1
ATOM 636 O O . ALA A 1 81 ? -1.928 4.745 -8.641 1.00 88.31 81 ALA A O 1
ATOM 637 N N . LEU A 1 82 ? -1.466 6.211 -10.280 1.00 85.38 82 LEU A N 1
ATOM 638 C CA . LEU A 1 82 ? -2.177 7.351 -9.694 1.00 85.38 82 LEU A CA 1
ATOM 639 C C . LEU A 1 82 ? -3.702 7.190 -9.702 1.00 85.38 82 LEU A C 1
ATOM 641 O O . LEU A 1 82 ? -4.366 7.773 -8.848 1.00 85.38 82 LEU A O 1
ATOM 645 N N . SER A 1 83 ? -4.261 6.393 -10.613 1.00 89.62 83 SER A N 1
ATOM 646 C CA . SER A 1 83 ? -5.702 6.111 -10.645 1.00 89.62 83 SER A CA 1
ATOM 647 C C . SER A 1 83 ? -6.175 5.205 -9.499 1.00 89.62 83 SER A C 1
ATOM 649 O O . SER A 1 83 ? -7.338 5.267 -9.116 1.00 89.62 83 SER A O 1
ATOM 651 N N . LYS A 1 84 ? -5.281 4.397 -8.908 1.00 89.25 84 LYS A N 1
ATOM 652 C CA . LYS A 1 84 ? -5.574 3.584 -7.712 1.00 89.25 84 LYS A CA 1
ATOM 653 C C . LYS A 1 84 ? -5.782 4.479 -6.491 1.00 89.25 84 LYS A C 1
ATOM 655 O O . LYS A 1 84 ? -5.309 5.610 -6.480 1.00 89.25 84 LYS A O 1
ATOM 660 N N . GLU A 1 85 ? -6.409 3.985 -5.428 1.00 85.62 85 GLU A N 1
ATOM 661 C CA . GLU A 1 85 ? -6.646 4.756 -4.195 1.00 85.62 85 GLU A CA 1
ATOM 662 C C . GLU A 1 85 ? -5.872 4.204 -2.986 1.00 85.62 85 GLU A C 1
ATOM 664 O O . GLU A 1 85 ? -5.544 3.017 -2.916 1.00 85.62 85 GLU A O 1
ATOM 669 N N . GLY A 1 86 ? -5.564 5.086 -2.027 1.00 79.50 86 GLY A N 1
ATOM 670 C CA . GLY A 1 86 ? -5.029 4.727 -0.708 1.00 79.50 86 GLY A CA 1
ATOM 671 C C . GLY A 1 86 ? -3.748 3.881 -0.731 1.00 79.50 86 GLY A C 1
ATOM 672 O O . GLY A 1 86 ? -2.735 4.273 -1.317 1.00 79.50 86 GLY A O 1
ATOM 673 N N . LEU A 1 87 ? -3.796 2.725 -0.054 1.00 79.75 87 LEU A N 1
ATOM 674 C CA . LEU A 1 87 ? -2.673 1.785 0.084 1.00 79.75 87 LEU A CA 1
ATOM 675 C C . LEU A 1 87 ? -2.232 1.198 -1.262 1.00 79.75 87 LEU A C 1
ATOM 677 O O . LEU A 1 87 ? -1.038 1.160 -1.540 1.00 79.75 87 LEU A O 1
ATOM 681 N N . ALA A 1 88 ? -3.175 0.848 -2.141 1.00 80.44 88 ALA A N 1
ATOM 682 C CA . ALA A 1 88 ? -2.867 0.248 -3.441 1.00 80.44 88 ALA A CA 1
ATOM 683 C C . ALA A 1 88 ? -2.105 1.207 -4.376 1.00 80.44 88 ALA A C 1
ATOM 685 O O . ALA A 1 88 ? -1.264 0.776 -5.168 1.00 80.44 88 ALA A O 1
ATOM 686 N N . ARG A 1 89 ? -2.369 2.521 -4.279 1.00 83.81 89 ARG A N 1
ATOM 687 C CA . ARG A 1 89 ? -1.565 3.557 -4.954 1.00 83.81 89 ARG A CA 1
ATOM 688 C C . ARG A 1 89 ? -0.154 3.607 -4.380 1.00 83.81 89 ARG A C 1
ATOM 690 O O . ARG A 1 89 ? 0.815 3.667 -5.129 1.00 83.81 89 ARG A O 1
ATOM 697 N N . ARG A 1 90 ? -0.044 3.601 -3.050 1.00 78.06 90 ARG A N 1
ATOM 698 C CA . ARG A 1 90 ? 1.233 3.730 -2.342 1.00 78.06 90 ARG A CA 1
ATOM 699 C C . ARG A 1 90 ? 2.163 2.548 -2.631 1.00 78.06 90 ARG A C 1
ATOM 701 O O . ARG A 1 90 ? 3.329 2.777 -2.920 1.00 78.06 90 ARG A O 1
ATOM 708 N N . GLU A 1 91 ? 1.645 1.322 -2.647 1.00 81.94 91 GLU A N 1
ATOM 709 C CA . GLU A 1 91 ? 2.409 0.122 -3.022 1.00 81.94 91 GLU A CA 1
ATOM 710 C C . GLU A 1 91 ? 2.877 0.165 -4.483 1.00 81.94 91 GLU A C 1
ATOM 712 O O . GLU A 1 91 ? 4.048 -0.086 -4.762 1.00 81.94 91 GLU A O 1
ATOM 717 N N . ALA A 1 92 ? 1.999 0.559 -5.413 1.00 84.94 92 ALA A N 1
ATOM 718 C CA . ALA A 1 92 ? 2.358 0.678 -6.827 1.00 84.94 92 ALA A CA 1
ATOM 719 C C . ALA A 1 92 ? 3.468 1.718 -7.059 1.00 84.94 92 ALA A C 1
ATOM 721 O O . ALA A 1 92 ? 4.371 1.499 -7.857 1.00 84.94 92 ALA A O 1
ATOM 722 N N . LEU A 1 93 ? 3.433 2.846 -6.347 1.00 84.94 93 LEU A N 1
ATOM 723 C CA . LEU A 1 93 ? 4.477 3.869 -6.440 1.00 84.94 93 LEU A CA 1
ATOM 724 C C . LEU A 1 93 ? 5.785 3.436 -5.749 1.00 84.94 93 LEU A C 1
ATOM 726 O O . LEU A 1 93 ? 6.866 3.795 -6.215 1.00 84.94 93 LEU A O 1
ATOM 730 N N . LEU A 1 94 ? 5.706 2.637 -4.679 1.00 83.94 94 LEU A N 1
ATOM 731 C CA . LEU A 1 94 ? 6.872 2.083 -3.985 1.00 83.94 94 LEU A CA 1
ATOM 732 C C . LEU A 1 94 ? 7.678 1.127 -4.884 1.00 83.94 94 LEU A C 1
ATOM 734 O O . LEU A 1 94 ? 8.905 1.140 -4.828 1.00 83.94 94 LEU A O 1
ATOM 738 N N . GLU A 1 95 ? 7.017 0.362 -5.763 1.00 82.06 95 GLU A N 1
ATOM 739 C CA . GLU A 1 95 ? 7.671 -0.541 -6.731 1.00 82.06 95 GLU A CA 1
ATOM 740 C C . GLU A 1 95 ? 8.671 0.188 -7.653 1.00 82.06 95 GLU A C 1
ATOM 742 O O . GLU A 1 95 ? 9.661 -0.394 -8.096 1.00 82.06 95 GLU A O 1
ATOM 747 N N . LYS A 1 96 ? 8.442 1.481 -7.920 1.00 82.31 96 LYS A N 1
ATOM 748 C CA . LYS A 1 96 ? 9.329 2.337 -8.728 1.00 82.31 96 LYS A CA 1
ATOM 749 C C . LYS A 1 96 ? 10.125 3.350 -7.907 1.00 82.31 96 LYS A C 1
ATOM 751 O O . LYS A 1 96 ? 10.658 4.294 -8.479 1.00 82.31 96 LYS A O 1
ATOM 756 N N . ASP A 1 97 ? 10.210 3.158 -6.591 1.00 77.25 97 ASP A N 1
ATOM 757 C CA . ASP A 1 97 ? 10.918 4.053 -5.665 1.00 77.25 97 ASP A CA 1
ATOM 758 C C . ASP A 1 97 ? 10.395 5.506 -5.691 1.00 77.25 97 ASP A C 1
ATOM 760 O O . ASP A 1 97 ? 11.110 6.458 -5.394 1.00 77.25 97 ASP A O 1
ATOM 764 N N . LEU A 1 98 ? 9.118 5.685 -6.049 1.00 78.38 98 LEU A N 1
ATOM 765 C CA . LEU A 1 98 ? 8.443 6.989 -6.102 1.00 78.38 98 LEU A CA 1
ATOM 766 C C . LEU A 1 98 ? 7.745 7.348 -4.781 1.00 78.38 98 LEU A C 1
ATOM 768 O O . LEU A 1 98 ? 7.098 8.388 -4.678 1.00 78.38 98 LEU A O 1
ATOM 772 N N . VAL A 1 99 ? 7.867 6.492 -3.766 1.00 73.94 99 VAL A N 1
ATOM 773 C CA . VAL A 1 99 ? 7.450 6.763 -2.386 1.00 73.94 99 VAL A CA 1
ATOM 774 C C . VAL A 1 99 ? 8.700 6.797 -1.527 1.00 73.94 99 VAL A C 1
ATOM 776 O O . VAL A 1 99 ? 9.516 5.880 -1.593 1.00 73.94 99 VAL A O 1
ATOM 779 N N . HIS A 1 100 ? 8.836 7.825 -0.691 1.00 75.75 100 HIS A N 1
ATOM 780 C CA . HIS A 1 100 ? 9.909 7.862 0.294 1.00 75.75 100 HIS A CA 1
ATOM 781 C C . HIS A 1 100 ? 9.726 6.693 1.268 1.00 75.75 100 HIS A C 1
ATOM 783 O O . HIS A 1 100 ? 8.750 6.623 2.020 1.00 75.75 100 HIS A O 1
ATOM 789 N N . LYS A 1 101 ? 10.657 5.734 1.218 1.00 69.75 101 LYS A N 1
ATOM 790 C CA . LYS A 1 101 ? 10.624 4.515 2.040 1.00 69.75 101 LYS A CA 1
ATOM 791 C C . LYS A 1 101 ? 10.566 4.833 3.535 1.00 69.75 101 LYS A C 1
ATOM 793 O O . LYS A 1 101 ? 9.922 4.104 4.284 1.00 69.75 101 LYS A O 1
ATOM 798 N N . GLU A 1 102 ? 11.191 5.930 3.953 1.00 70.62 102 GLU A N 1
ATOM 799 C CA . GLU A 1 102 ? 11.180 6.410 5.337 1.00 70.62 102 GLU A CA 1
ATOM 800 C C . GLU A 1 102 ? 9.768 6.783 5.801 1.00 70.62 102 GLU A C 1
ATOM 802 O O . GLU A 1 102 ? 9.324 6.267 6.823 1.00 70.62 102 GLU A O 1
ATOM 807 N N . ASP A 1 103 ? 9.012 7.553 5.014 1.00 68.25 103 ASP A N 1
ATOM 808 C CA . ASP A 1 103 ? 7.630 7.934 5.342 1.00 68.25 103 ASP A CA 1
ATOM 809 C C . ASP A 1 103 ? 6.693 6.720 5.388 1.00 68.25 103 ASP A C 1
ATOM 811 O O . ASP A 1 103 ? 5.814 6.610 6.252 1.00 68.25 103 ASP A O 1
ATOM 815 N N . HIS A 1 104 ? 6.890 5.772 4.467 1.00 68.31 104 HIS A N 1
ATOM 816 C CA . HIS A 1 104 ? 6.137 4.520 4.449 1.00 68.31 104 HIS A CA 1
ATOM 817 C C . HIS A 1 104 ? 6.404 3.688 5.710 1.00 68.31 104 HIS A C 1
ATOM 819 O O . HIS A 1 104 ? 5.470 3.224 6.375 1.00 68.31 104 HIS A O 1
ATOM 825 N N . ASN A 1 105 ? 7.677 3.520 6.062 1.00 73.88 105 ASN A N 1
ATOM 826 C CA . ASN A 1 105 ? 8.087 2.754 7.231 1.00 73.88 105 ASN A CA 1
ATOM 827 C C . ASN A 1 105 ? 7.669 3.447 8.531 1.00 73.88 105 ASN A C 1
ATOM 829 O O . ASN A 1 105 ? 7.175 2.773 9.430 1.00 73.88 105 ASN A O 1
ATOM 833 N N . ALA A 1 106 ? 7.769 4.776 8.607 1.00 75.12 106 ALA A N 1
ATOM 834 C CA . ALA A 1 106 ? 7.301 5.566 9.741 1.00 75.12 106 ALA A CA 1
ATOM 835 C C . ALA A 1 106 ? 5.787 5.421 9.941 1.00 75.12 106 ALA A C 1
ATOM 837 O O . ALA A 1 106 ? 5.335 5.166 11.055 1.00 75.12 106 ALA A O 1
ATOM 838 N N . THR A 1 107 ? 5.000 5.487 8.860 1.00 75.88 107 THR A N 1
ATOM 839 C CA . THR A 1 107 ? 3.543 5.278 8.928 1.00 75.88 107 THR A CA 1
ATOM 840 C C . THR A 1 107 ? 3.207 3.865 9.405 1.00 75.88 107 THR A C 1
ATOM 842 O O . THR A 1 107 ? 2.348 3.678 10.264 1.00 75.88 107 THR A O 1
ATOM 845 N N . THR A 1 108 ? 3.898 2.860 8.865 1.00 76.56 108 THR A N 1
ATOM 846 C CA . THR A 1 108 ? 3.676 1.453 9.228 1.00 76.56 108 THR A CA 1
ATOM 847 C C . THR A 1 108 ? 4.066 1.189 10.684 1.00 76.56 108 THR A C 1
ATOM 849 O O . THR A 1 108 ? 3.343 0.498 11.400 1.00 76.56 108 THR A O 1
ATOM 852 N N . SER A 1 109 ? 5.170 1.783 11.147 1.00 76.12 109 SER A N 1
ATOM 853 C CA . SER A 1 109 ? 5.599 1.720 12.546 1.00 76.12 109 SER A CA 1
ATOM 854 C C . SER A 1 109 ? 4.580 2.383 13.469 1.00 76.12 109 SER A C 1
ATOM 856 O O . SER A 1 109 ? 4.134 1.753 14.420 1.00 76.12 109 SER A O 1
ATOM 858 N N . GLY A 1 110 ? 4.122 3.597 13.147 1.00 82.62 110 GLY A N 1
ATOM 859 C CA . GLY A 1 110 ? 3.127 4.307 13.955 1.00 82.62 110 GLY A CA 1
ATOM 860 C C . GLY A 1 110 ? 1.787 3.569 14.051 1.00 82.62 110 GLY A C 1
ATOM 861 O O . GLY A 1 110 ? 1.168 3.539 15.116 1.00 82.62 110 GLY A O 1
ATOM 862 N N . LEU A 1 111 ? 1.354 2.907 12.971 1.00 81.50 111 LEU A N 1
ATOM 863 C CA . LEU A 1 111 ? 0.178 2.030 13.005 1.00 81.50 111 LEU A CA 1
ATOM 864 C C . LEU A 1 111 ? 0.388 0.841 13.947 1.00 81.50 111 LEU A C 1
ATOM 866 O O . LEU A 1 111 ? -0.506 0.509 14.723 1.00 81.50 111 LEU A O 1
ATOM 870 N N . ARG A 1 112 ? 1.573 0.225 13.919 1.00 83.56 112 ARG A N 1
ATOM 871 C CA . ARG A 1 112 ? 1.921 -0.885 14.813 1.00 83.56 112 ARG A CA 1
ATOM 872 C C . ARG A 1 112 ? 1.921 -0.458 16.278 1.00 83.56 112 ARG A C 1
ATOM 874 O O . ARG A 1 112 ? 1.364 -1.167 17.114 1.00 83.56 112 ARG A O 1
ATOM 881 N N . ASP A 1 113 ? 2.484 0.708 16.569 1.00 86.69 113 ASP A N 1
ATOM 882 C CA . ASP A 1 113 ? 2.516 1.271 17.919 1.00 86.69 113 ASP A CA 1
ATOM 883 C C . ASP A 1 113 ? 1.099 1.601 18.408 1.00 86.69 113 ASP A C 1
ATOM 885 O O . ASP A 1 113 ? 0.746 1.305 19.552 1.00 86.69 113 ASP A O 1
ATOM 889 N N . THR A 1 114 ? 0.244 2.125 17.524 1.00 86.31 114 THR A N 1
ATOM 890 C CA . THR A 1 114 ? -1.168 2.402 17.834 1.00 86.31 114 THR A CA 1
ATOM 891 C C . THR A 1 114 ? -1.934 1.116 18.151 1.00 86.31 114 THR A C 1
ATOM 893 O O . THR A 1 114 ? -2.666 1.073 19.138 1.00 86.31 114 THR A O 1
ATOM 896 N N . ILE A 1 115 ? -1.735 0.052 17.364 1.00 87.44 115 ILE A N 1
ATOM 897 C CA . ILE A 1 115 ? -2.355 -1.261 17.607 1.00 87.44 115 ILE A CA 1
ATOM 898 C C . ILE A 1 115 ? -1.901 -1.827 18.955 1.00 87.44 115 ILE A C 1
ATOM 900 O O . ILE A 1 115 ? -2.741 -2.207 19.764 1.00 87.44 115 ILE A O 1
ATOM 904 N N . SER A 1 116 ? -0.595 -1.811 19.235 1.00 89.94 116 SER A N 1
ATOM 905 C CA . SER A 1 116 ? -0.041 -2.253 20.524 1.00 89.94 116 SER A CA 1
ATOM 906 C C . SER A 1 116 ? -0.631 -1.466 21.703 1.00 89.94 116 SER A C 1
ATOM 908 O O . SER A 1 116 ? -1.031 -2.034 22.721 1.00 89.94 116 SER A O 1
ATOM 910 N N . THR A 1 117 ? -0.764 -0.146 21.550 1.00 91.19 117 THR A N 1
ATOM 911 C CA . THR A 1 117 ? -1.398 0.717 22.557 1.00 91.19 117 THR A CA 1
ATOM 912 C C . THR A 1 117 ? -2.858 0.325 22.788 1.00 91.19 117 THR A C 1
ATOM 914 O O . THR A 1 117 ? -3.277 0.167 23.934 1.00 91.19 117 THR A O 1
ATOM 917 N N . MET A 1 118 ? -3.623 0.103 21.713 1.00 87.00 118 MET A N 1
ATOM 918 C CA . MET A 1 118 ? -5.019 -0.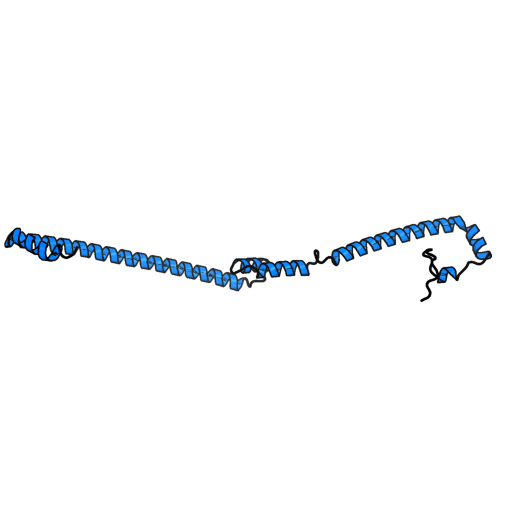333 21.801 1.00 87.00 118 MET A CA 1
ATOM 919 C C . MET A 1 118 ? -5.169 -1.699 22.478 1.00 87.00 118 MET A C 1
ATOM 921 O O . MET A 1 118 ? -6.071 -1.868 23.298 1.00 87.00 118 MET A O 1
ATOM 925 N N . GLU A 1 119 ? -4.300 -2.663 22.168 1.00 90.88 119 GLU A N 1
ATOM 926 C CA . GLU A 1 119 ? -4.309 -3.988 22.799 1.00 90.88 119 GLU A CA 1
ATOM 927 C C . GLU A 1 119 ? -4.074 -3.895 24.309 1.00 90.88 119 GLU A C 1
ATOM 929 O O . GLU A 1 119 ? -4.800 -4.514 25.093 1.00 90.88 119 GLU A O 1
ATOM 934 N N . ASN A 1 120 ? -3.109 -3.074 24.731 1.00 93.06 120 ASN A N 1
ATOM 935 C CA . ASN A 1 120 ? -2.831 -2.853 26.148 1.00 93.06 120 ASN A CA 1
ATOM 936 C C . ASN A 1 120 ? -4.019 -2.191 26.858 1.00 93.06 120 ASN A C 1
ATOM 938 O O . ASN A 1 120 ? -4.460 -2.691 27.893 1.00 93.06 120 ASN A O 1
ATOM 942 N N . SER A 1 121 ? -4.609 -1.143 26.274 1.00 91.81 121 SER A N 1
ATOM 943 C CA . SER A 1 121 ? -5.803 -0.500 26.841 1.00 91.81 121 SER A CA 1
ATOM 944 C C . SER A 1 121 ? -7.002 -1.450 26.927 1.00 91.81 121 SER A C 1
ATOM 946 O O . SER A 1 121 ? -7.720 -1.455 27.928 1.00 91.81 121 SER A O 1
ATOM 948 N N . ALA A 1 122 ? -7.219 -2.297 25.915 1.00 88.75 122 ALA A N 1
ATOM 949 C CA . ALA A 1 122 ? -8.285 -3.298 25.934 1.00 88.75 122 ALA A CA 1
ATOM 950 C C . ALA A 1 122 ? -8.064 -4.345 27.038 1.00 88.75 122 ALA A C 1
ATOM 952 O O . ALA A 1 122 ? -9.009 -4.743 27.728 1.00 88.75 122 ALA A O 1
ATOM 953 N N . ARG A 1 123 ? -6.812 -4.765 27.248 1.00 93.31 123 ARG A N 1
ATOM 954 C CA . ARG A 1 123 ? -6.437 -5.695 28.316 1.00 93.31 123 ARG A CA 1
ATOM 955 C C . ARG A 1 123 ? -6.658 -5.092 29.702 1.00 93.31 123 ARG A C 1
ATOM 957 O O . ARG A 1 123 ? -7.265 -5.748 30.547 1.00 93.31 123 ARG A O 1
ATOM 964 N N . GLU A 1 124 ? -6.222 -3.854 29.922 1.00 93.94 124 GLU A N 1
ATOM 965 C CA . GLU A 1 124 ? -6.449 -3.126 31.177 1.00 93.94 124 GLU A CA 1
ATOM 966 C C . GLU A 1 124 ? -7.944 -2.956 31.465 1.00 93.94 124 GLU A C 1
ATOM 968 O O . GLU A 1 124 ? -8.406 -3.264 32.564 1.00 93.94 124 GLU A O 1
ATOM 973 N N . SER A 1 125 ? -8.725 -2.556 30.458 1.00 92.06 125 SER A N 1
ATOM 974 C CA . SER A 1 125 ? -10.180 -2.413 30.578 1.00 92.06 125 SER A CA 1
ATOM 975 C C . SER A 1 125 ? -10.867 -3.740 30.921 1.00 92.06 125 SER A C 1
ATOM 977 O O . SER A 1 125 ? -11.752 -3.791 31.781 1.00 92.06 125 SER A O 1
ATOM 979 N N . THR A 1 126 ? -10.420 -4.841 30.308 1.00 91.75 126 THR A N 1
ATOM 980 C CA . THR A 1 126 ? -10.922 -6.190 30.610 1.00 91.75 126 THR A CA 1
ATOM 981 C C . THR A 1 126 ? -10.608 -6.584 32.052 1.00 91.75 126 THR A C 1
ATOM 983 O O . THR A 1 126 ? -11.470 -7.121 32.750 1.00 91.75 126 THR A O 1
ATOM 986 N N . GLN A 1 127 ? -9.398 -6.285 32.530 1.00 94.44 127 GLN A N 1
ATOM 987 C CA . GLN A 1 127 ? -8.999 -6.571 33.905 1.00 94.44 127 GLN A CA 1
ATOM 988 C C . GLN A 1 127 ? -9.826 -5.765 34.917 1.00 94.44 127 GLN A C 1
ATOM 990 O O . GLN A 1 127 ? -10.389 -6.355 35.840 1.00 94.44 127 GLN A O 1
ATOM 995 N N . GLN A 1 128 ? -9.971 -4.453 34.711 1.00 94.56 128 GLN A N 1
ATOM 996 C CA . GLN A 1 128 ? -10.791 -3.584 35.567 1.00 94.56 128 GLN A CA 1
ATOM 997 C C . GLN A 1 128 ? -12.256 -4.035 35.608 1.00 94.56 128 GLN A C 1
ATOM 999 O O . GLN A 1 128 ? -12.890 -4.057 36.668 1.00 94.56 128 GLN A O 1
ATOM 1004 N N . SER A 1 129 ? -12.796 -4.447 34.460 1.00 91.56 129 SER A N 1
ATOM 1005 C CA . SER A 1 129 ? -14.151 -4.996 34.374 1.00 91.56 129 SER A CA 1
ATOM 1006 C C . SER A 1 129 ? -14.275 -6.294 35.175 1.00 91.56 129 SER A C 1
ATOM 1008 O O . SER A 1 129 ? -15.229 -6.458 35.932 1.00 91.56 129 SER A O 1
ATOM 1010 N N . GLY A 1 130 ? -13.287 -7.189 35.080 1.00 93.94 130 GLY A N 1
ATOM 1011 C CA . GLY A 1 130 ? -13.243 -8.425 35.864 1.00 93.94 130 GLY A CA 1
ATOM 1012 C C . GLY A 1 130 ? -13.178 -8.185 37.376 1.00 93.94 130 GLY A C 1
ATOM 1013 O O . GLY A 1 130 ? -13.874 -8.852 38.139 1.00 93.94 130 GLY A O 1
ATOM 1014 N N . GLU A 1 131 ? -12.387 -7.209 37.824 1.00 95.62 131 GLU A N 1
ATOM 1015 C CA . GLU A 1 131 ? -12.322 -6.808 39.238 1.00 95.62 131 GLU A CA 1
ATOM 1016 C C . GLU A 1 131 ? -13.656 -6.229 39.729 1.00 95.62 131 GLU A C 1
ATOM 1018 O O . GLU A 1 131 ? -14.130 -6.577 40.814 1.00 95.62 131 GLU A O 1
ATOM 1023 N N . THR A 1 132 ? -14.306 -5.414 38.897 1.00 93.31 132 THR A N 1
ATOM 1024 C CA . THR A 1 132 ? -15.628 -4.846 39.190 1.00 93.31 132 THR A CA 1
ATOM 1025 C C . THR A 1 132 ? -16.688 -5.940 39.319 1.00 93.31 132 THR A C 1
ATOM 1027 O O . THR A 1 132 ? -17.465 -5.922 40.273 1.00 93.31 132 THR A O 1
ATOM 1030 N N . ILE A 1 133 ? -16.692 -6.926 38.415 1.00 93.19 133 ILE A N 1
ATOM 1031 C CA . ILE A 1 133 ? -17.606 -8.076 38.479 1.00 93.19 133 ILE A CA 1
ATOM 1032 C C . ILE A 1 133 ? -17.428 -8.824 39.803 1.00 93.19 133 ILE A C 1
ATOM 1034 O O . ILE A 1 133 ? -18.405 -8.998 40.527 1.00 93.19 133 ILE A O 1
ATOM 1038 N N . ARG A 1 134 ? -16.191 -9.166 40.184 1.00 95.19 134 ARG A N 1
ATOM 1039 C CA . ARG A 1 134 ? -15.919 -9.857 41.460 1.00 95.19 134 ARG A CA 1
ATOM 1040 C C . ARG A 1 134 ? -16.388 -9.058 42.678 1.00 95.19 134 ARG A C 1
ATOM 1042 O O . ARG A 1 134 ? -16.903 -9.624 43.644 1.00 95.19 134 ARG A O 1
ATOM 1049 N N . SER A 1 135 ? -16.212 -7.735 42.649 1.00 95.88 135 SER A N 1
ATOM 1050 C CA . SER A 1 135 ? -16.690 -6.850 43.717 1.00 95.88 135 SER A CA 1
ATOM 1051 C C . SER A 1 135 ? -18.217 -6.874 43.827 1.00 95.88 135 SER A C 1
ATOM 1053 O O . SER A 1 135 ? -18.764 -6.980 44.929 1.00 95.88 135 SER A O 1
ATOM 1055 N N . LEU A 1 136 ? -18.912 -6.826 42.687 1.00 94.94 136 LEU A N 1
ATOM 1056 C CA . LEU A 1 136 ? -20.369 -6.906 42.632 1.00 94.94 136 LEU A CA 1
ATOM 1057 C C . LEU A 1 136 ? -20.883 -8.271 43.100 1.00 94.94 136 LEU A C 1
ATOM 1059 O O . LEU A 1 136 ? -21.827 -8.303 43.884 1.00 94.94 136 LEU A O 1
ATOM 1063 N N . GLU A 1 137 ? -20.243 -9.369 42.700 1.00 93.81 137 GLU A N 1
ATOM 1064 C CA . GLU A 1 137 ? -20.565 -10.726 43.168 1.00 93.81 137 GLU A CA 1
ATOM 1065 C C . GLU A 1 137 ? -20.446 -10.831 44.692 1.00 93.81 137 GLU A C 1
ATOM 1067 O O . GLU A 1 137 ? -21.406 -11.195 45.368 1.00 93.81 137 GLU A O 1
ATOM 1072 N N . THR A 1 138 ? -19.325 -10.372 45.259 1.00 96.25 138 THR A N 1
ATOM 1073 C CA . THR A 1 138 ? -19.115 -10.352 46.719 1.00 96.25 138 THR A CA 1
ATOM 1074 C C . THR A 1 138 ? -20.204 -9.547 47.437 1.00 96.25 138 THR A C 1
ATOM 1076 O O . THR A 1 138 ? -20.679 -9.908 48.522 1.00 96.25 138 THR A O 1
ATOM 1079 N N . ARG A 1 139 ? -20.622 -8.428 46.837 1.00 94.94 139 ARG A N 1
ATOM 1080 C CA . ARG A 1 139 ? -21.673 -7.575 47.391 1.00 94.94 139 ARG A CA 1
ATOM 1081 C C . ARG A 1 139 ? -23.047 -8.234 47.303 1.00 94.94 139 ARG A C 1
ATOM 1083 O O . ARG A 1 139 ? -23.811 -8.124 48.260 1.00 94.94 139 ARG A O 1
ATOM 1090 N N . ILE A 1 140 ? -23.351 -8.929 46.208 1.00 95.38 140 ILE A N 1
ATOM 1091 C CA . ILE A 1 140 ? -24.573 -9.727 46.061 1.00 95.38 140 ILE A CA 1
ATOM 1092 C C . ILE A 1 140 ? -24.617 -10.812 47.138 1.00 95.38 140 ILE A C 1
ATOM 1094 O O . ILE A 1 140 ? -25.615 -10.896 47.853 1.00 95.38 140 ILE A O 1
ATOM 1098 N N . ASP A 1 141 ? -23.536 -11.569 47.322 1.00 94.00 141 ASP A N 1
ATOM 1099 C CA . ASP A 1 141 ? -23.459 -12.632 48.329 1.00 94.00 141 ASP A CA 1
ATOM 1100 C C . ASP A 1 141 ? -23.682 -12.088 49.745 1.00 94.00 141 ASP A C 1
ATOM 1102 O O . ASP A 1 141 ? -24.475 -12.624 50.523 1.00 94.00 141 ASP A O 1
ATOM 1106 N N . THR A 1 142 ? -23.044 -10.960 50.067 1.00 95.94 142 THR A N 1
ATOM 1107 C CA . THR A 1 142 ? -23.217 -10.285 51.362 1.00 95.94 142 THR A CA 1
ATOM 1108 C C . THR A 1 142 ? -24.673 -9.864 51.577 1.00 95.94 142 THR A C 1
ATOM 1110 O O . THR A 1 142 ? -25.244 -10.109 52.642 1.00 95.94 142 THR A O 1
ATOM 1113 N N . LEU A 1 143 ? -25.304 -9.261 50.566 1.00 94.06 143 LEU A N 1
ATOM 1114 C CA . LEU A 1 143 ? -26.705 -8.840 50.639 1.00 94.06 143 LEU A CA 1
ATOM 1115 C C . LEU A 1 143 ? -27.654 -10.037 50.780 1.00 94.06 143 LEU A C 1
ATOM 1117 O O . LEU A 1 143 ? -28.614 -9.966 51.547 1.00 94.06 143 LEU A O 1
ATOM 1121 N N . GLN A 1 144 ? -27.378 -11.154 50.103 1.00 93.12 144 GLN A N 1
ATOM 1122 C CA . GLN A 1 144 ? -28.150 -12.389 50.253 1.00 93.12 144 GLN A CA 1
ATOM 1123 C C . GLN A 1 144 ? -28.044 -12.959 51.674 1.00 93.12 144 GLN A C 1
ATOM 1125 O O . GLN A 1 144 ? -29.055 -13.354 52.261 1.00 93.12 144 GLN A O 1
ATOM 1130 N N . GLN A 1 145 ? -26.846 -12.959 52.266 1.00 95.25 145 GLN A N 1
ATOM 1131 C CA . GLN A 1 145 ? -26.642 -13.396 53.651 1.00 95.25 145 GLN A CA 1
ATOM 1132 C C . GLN A 1 145 ? -27.357 -12.485 54.657 1.00 95.25 145 GLN A C 1
ATOM 1134 O O . GLN A 1 145 ? -28.005 -12.976 55.590 1.00 95.25 145 GLN A O 1
ATOM 1139 N N . GLN A 1 146 ? -27.286 -11.166 54.459 1.00 92.94 146 GLN A N 1
ATOM 1140 C CA . GLN A 1 146 ? -28.009 -10.192 55.278 1.00 92.94 146 GLN A CA 1
ATOM 1141 C C . GLN A 1 146 ? -29.522 -10.404 55.180 1.00 92.94 146 GLN A C 1
ATOM 1143 O O . GLN A 1 146 ? -30.194 -10.481 56.208 1.00 92.94 146 GLN A O 1
ATOM 1148 N N . LEU A 1 147 ? -30.053 -10.584 53.967 1.00 91.56 147 LEU A N 1
ATOM 1149 C CA . LEU A 1 147 ? -31.472 -10.854 53.742 1.00 91.56 147 LEU A CA 1
ATOM 1150 C C . LEU A 1 147 ? -31.920 -12.145 54.439 1.00 91.56 147 LEU A C 1
ATOM 1152 O O . LEU A 1 147 ? -32.941 -12.146 55.121 1.00 91.56 147 LEU A O 1
ATOM 1156 N N . SER A 1 148 ? -31.135 -13.220 54.327 1.00 93.19 148 SER A N 1
ATOM 1157 C CA . SER A 1 148 ? -31.398 -14.497 55.005 1.00 93.19 148 SER A CA 1
ATOM 1158 C C . SER A 1 148 ? -31.404 -14.352 56.532 1.00 93.19 148 SER A C 1
ATOM 1160 O O . SER A 1 148 ? -32.264 -14.906 57.22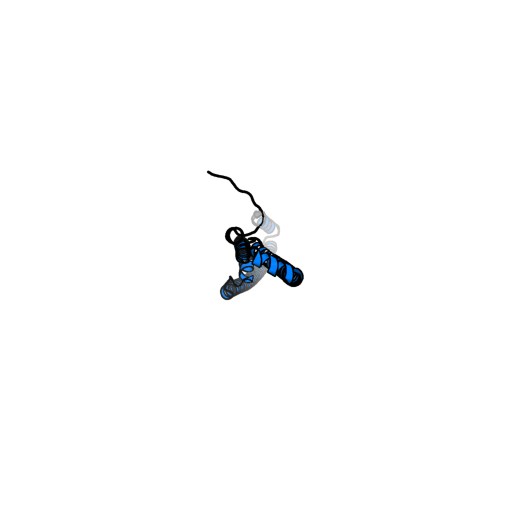1 1.00 93.19 148 SER A O 1
ATOM 1162 N N . SER A 1 149 ? -30.479 -13.559 57.077 1.00 94.19 149 SER A N 1
ATOM 1163 C CA . SER A 1 149 ? -30.393 -13.292 58.518 1.00 94.19 149 SER A CA 1
ATOM 1164 C C . SER A 1 149 ? -31.595 -12.487 59.019 1.00 94.19 149 SER A C 1
ATOM 1166 O O . SER A 1 149 ? -32.191 -12.836 60.040 1.00 94.19 149 SER A O 1
ATOM 1168 N N . ILE A 1 150 ? -32.000 -11.460 58.268 1.00 92.12 150 ILE A N 1
ATOM 1169 C CA . ILE A 1 150 ? -33.199 -10.659 58.545 1.00 92.12 150 ILE A CA 1
ATOM 1170 C C . ILE A 1 150 ? -34.456 -11.532 58.465 1.00 92.12 150 ILE A C 1
ATOM 1172 O O . ILE A 1 150 ? -35.290 -11.485 59.369 1.00 92.12 150 ILE A O 1
ATOM 1176 N N . GLU A 1 151 ? -34.581 -12.372 57.434 1.00 92.69 151 GLU A N 1
ATOM 1177 C CA . GLU A 1 151 ? -35.698 -13.310 57.289 1.00 92.69 151 GLU A CA 1
ATOM 1178 C C . GLU A 1 151 ? -35.809 -14.231 58.508 1.00 92.69 151 GLU A C 1
ATOM 1180 O O . GLU A 1 151 ? -36.893 -14.361 59.083 1.00 92.69 151 GLU A O 1
ATOM 1185 N N . LYS A 1 152 ? -34.697 -14.843 58.938 1.00 93.88 152 LYS A N 1
ATOM 1186 C CA . LYS A 1 152 ? -34.666 -15.700 60.133 1.00 93.88 152 LYS A CA 1
ATOM 1187 C C . LYS A 1 152 ? -35.092 -14.935 61.383 1.00 93.88 152 LYS A C 1
ATOM 1189 O O . LYS A 1 152 ? -35.939 -15.425 62.127 1.00 93.88 152 LYS A O 1
ATOM 1194 N N . TYR A 1 153 ? -34.553 -13.736 61.601 1.00 94.12 153 TYR A N 1
ATOM 1195 C CA . TYR A 1 153 ? -34.904 -12.910 62.756 1.00 94.12 153 TYR A CA 1
ATOM 1196 C C . TYR A 1 153 ? -36.399 -12.569 62.782 1.00 94.12 153 TYR A C 1
ATOM 1198 O O . TYR A 1 153 ? -37.053 -12.747 63.811 1.00 94.12 153 TYR A O 1
ATOM 1206 N N . ILE A 1 154 ? -36.958 -12.137 61.647 1.00 92.12 154 ILE A N 1
ATOM 1207 C CA . ILE A 1 154 ? -38.374 -11.770 61.552 1.00 92.12 154 ILE A CA 1
ATOM 1208 C C . ILE A 1 154 ? -39.262 -12.993 61.771 1.00 92.12 154 ILE A C 1
ATOM 1210 O O . ILE A 1 154 ? -40.198 -12.935 62.566 1.00 92.12 154 ILE A O 1
ATOM 1214 N N . ARG A 1 155 ? -38.959 -14.115 61.109 1.00 92.81 155 ARG A N 1
ATOM 1215 C CA . ARG A 1 155 ? -39.725 -15.357 61.268 1.00 92.81 155 ARG A CA 1
ATOM 1216 C C . ARG A 1 155 ? -39.728 -15.849 62.714 1.00 92.81 155 ARG A C 1
ATOM 1218 O O . ARG A 1 155 ? -40.785 -16.255 63.188 1.00 92.81 155 ARG A O 1
ATOM 1225 N N . ASN A 1 156 ? -38.583 -15.791 63.396 1.00 94.38 156 ASN A N 1
ATOM 1226 C CA . ASN A 1 156 ? -38.437 -16.293 64.763 1.00 94.38 156 ASN A CA 1
ATOM 1227 C C . ASN A 1 156 ? -39.133 -15.406 65.805 1.00 94.38 156 ASN A C 1
ATOM 1229 O O . ASN A 1 156 ? -39.689 -15.937 66.759 1.00 94.38 156 ASN A O 1
ATOM 1233 N N . ASN A 1 157 ? -39.120 -14.079 65.633 1.00 94.88 157 ASN A N 1
ATOM 1234 C CA . ASN A 1 157 ? -39.660 -13.145 66.634 1.00 94.88 157 ASN A CA 1
ATOM 1235 C C . ASN A 1 157 ? -41.100 -12.692 66.345 1.00 94.88 157 ASN A C 1
ATOM 1237 O O . ASN A 1 157 ? -41.857 -12.431 67.273 1.00 94.88 157 ASN A O 1
ATOM 1241 N N . TYR A 1 158 ? -41.488 -12.593 65.072 1.00 92.88 158 TYR A N 1
ATOM 1242 C CA . TYR A 1 158 ? -42.768 -12.007 64.644 1.00 92.88 158 TYR A CA 1
ATOM 1243 C C . TYR A 1 158 ? -43.635 -12.979 63.827 1.00 92.88 158 TYR A C 1
ATOM 1245 O O . TYR A 1 158 ? -44.761 -12.654 63.451 1.00 92.88 158 TYR A O 1
ATOM 1253 N N . GLY A 1 159 ? -43.136 -14.190 63.561 1.00 90.38 159 GLY A N 1
ATOM 1254 C CA . GLY A 1 159 ? -43.857 -15.240 62.850 1.00 90.38 159 GLY A CA 1
ATOM 1255 C C . GLY A 1 159 ? -43.799 -15.132 61.321 1.00 90.38 159 GLY A C 1
ATOM 1256 O O . GLY A 1 159 ? -43.538 -14.089 60.721 1.00 90.38 159 GLY A O 1
ATOM 1257 N N . VAL A 1 160 ? -44.079 -16.255 60.653 1.00 91.50 160 VAL A N 1
ATOM 1258 C CA . VAL A 1 160 ? -43.957 -16.403 59.187 1.00 91.50 160 VAL A CA 1
ATOM 1259 C C . VAL A 1 160 ? -44.914 -15.484 58.412 1.00 91.50 160 VAL A C 1
ATOM 1261 O O . VAL A 1 160 ? -44.600 -15.064 57.298 1.00 91.50 160 VAL A O 1
ATOM 1264 N N . ARG A 1 161 ? -46.072 -15.146 58.995 1.00 91.19 161 ARG A N 1
ATOM 1265 C CA . ARG A 1 161 ? -47.101 -14.307 58.356 1.00 91.19 161 ARG A CA 1
ATOM 1266 C C . ARG A 1 161 ? -46.603 -12.875 58.128 1.00 91.19 161 ARG A C 1
ATOM 1268 O O . ARG A 1 161 ? -46.736 -12.367 57.021 1.00 91.19 161 ARG A O 1
ATOM 1275 N N . VAL A 1 162 ? -45.932 -12.291 59.126 1.00 90.19 162 VAL A N 1
ATOM 1276 C CA . VAL A 1 162 ? -45.361 -10.934 59.057 1.00 90.19 162 VAL A CA 1
ATOM 1277 C C . VAL A 1 16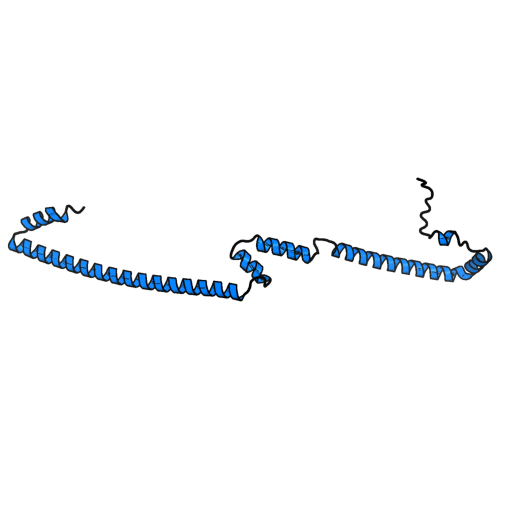2 ? -44.267 -10.846 57.991 1.00 90.19 162 VAL A C 1
ATOM 1279 O O . VAL A 1 162 ? -44.258 -9.913 57.192 1.00 90.19 162 VAL A O 1
ATOM 1282 N N . TRP A 1 163 ? -43.384 -11.847 57.902 1.00 90.75 163 TRP A N 1
ATOM 1283 C CA . TRP A 1 163 ? -42.384 -11.909 56.828 1.00 90.75 163 TRP A CA 1
ATOM 1284 C C . TRP A 1 163 ? -43.021 -11.963 55.434 1.00 90.75 163 TRP A C 1
ATOM 1286 O O . TRP A 1 163 ? -42.581 -11.262 54.522 1.00 90.75 163 TRP A O 1
ATOM 1296 N N . LYS A 1 164 ? -44.075 -12.772 55.265 1.00 88.44 164 LYS A N 1
ATOM 1297 C CA . LYS A 1 164 ? -44.784 -12.907 53.986 1.00 88.44 164 LYS A CA 1
ATOM 1298 C C . LYS A 1 164 ? -45.412 -11.578 53.554 1.00 88.44 164 LYS A C 1
ATOM 1300 O O . LYS A 1 164 ? -45.297 -11.212 52.386 1.00 88.44 164 LYS A O 1
ATOM 1305 N N . ASP A 1 165 ? -45.984 -10.829 54.495 1.00 90.88 165 ASP A N 1
ATOM 1306 C CA . ASP A 1 165 ? -46.543 -9.499 54.236 1.00 90.88 165 ASP A CA 1
ATOM 1307 C C . ASP A 1 165 ? -45.460 -8.474 53.859 1.00 90.88 165 ASP A C 1
ATOM 1309 O O . ASP A 1 165 ? -45.648 -7.702 52.918 1.00 90.88 165 ASP A O 1
ATOM 1313 N N . ILE A 1 166 ? -44.303 -8.487 54.534 1.00 86.44 166 ILE A N 1
ATOM 1314 C CA . ILE A 1 166 ? -43.152 -7.630 54.192 1.00 86.44 166 ILE A CA 1
ATOM 1315 C C . ILE A 1 166 ? -42.643 -7.958 52.784 1.00 86.44 166 ILE A C 1
ATOM 1317 O O . ILE A 1 166 ? -42.502 -7.062 51.949 1.00 86.44 166 ILE A O 1
ATOM 1321 N N . LYS A 1 167 ? -42.426 -9.242 52.481 1.00 86.94 167 LYS A N 1
ATOM 1322 C CA . LYS A 1 167 ? -41.971 -9.697 51.161 1.00 86.94 167 LYS A CA 1
ATOM 1323 C C . LYS A 1 167 ? -42.942 -9.273 50.054 1.00 86.94 167 LYS A C 1
ATOM 1325 O O . LYS A 1 167 ? -42.505 -8.733 49.043 1.00 86.94 167 LYS A O 1
ATOM 1330 N N . ASN A 1 168 ? -44.248 -9.428 50.263 1.00 88.19 168 ASN A N 1
ATOM 1331 C CA . ASN A 1 168 ? -45.267 -9.005 49.298 1.00 88.19 168 ASN A CA 1
ATOM 1332 C C . ASN A 1 168 ? -45.357 -7.475 49.139 1.00 88.19 168 ASN A C 1
ATOM 1334 O O . ASN A 1 168 ? -45.758 -6.982 48.092 1.00 88.19 168 ASN A O 1
ATOM 1338 N N . LYS A 1 169 ? -45.001 -6.684 50.156 1.00 86.75 169 LYS A N 1
ATOM 1339 C CA . LYS A 1 169 ? -45.018 -5.216 50.034 1.00 86.75 169 LYS A CA 1
ATOM 1340 C C . LYS A 1 169 ? -43.810 -4.662 49.286 1.00 86.75 169 LYS A C 1
ATOM 1342 O O . LYS A 1 169 ? -43.964 -3.689 48.550 1.00 86.75 169 LYS A O 1
ATOM 1347 N N . PHE A 1 170 ? -42.635 -5.254 49.487 1.00 79.56 170 PHE A N 1
ATOM 1348 C CA . PHE A 1 170 ? -41.370 -4.674 49.029 1.00 79.56 170 PHE A CA 1
ATOM 1349 C C . PHE A 1 170 ? -40.701 -5.434 47.880 1.00 79.56 170 PHE A C 1
ATOM 1351 O O . PHE A 1 170 ? -40.019 -4.807 47.080 1.00 79.56 170 PHE A O 1
ATOM 1358 N N . ILE A 1 171 ? -40.898 -6.750 47.760 1.00 70.38 171 ILE A N 1
ATOM 1359 C CA . ILE A 1 171 ? -40.204 -7.572 46.754 1.00 70.38 171 ILE A CA 1
ATOM 1360 C C . ILE A 1 171 ? -41.080 -7.810 45.513 1.00 70.38 171 ILE A C 1
ATOM 1362 O O . ILE A 1 171 ? -40.557 -7.837 44.407 1.00 70.38 171 ILE A O 1
ATOM 1366 N N . SER A 1 172 ? -42.410 -7.907 45.638 1.00 56.66 172 SER A N 1
ATOM 1367 C CA . SER A 1 172 ? -43.290 -8.135 44.473 1.00 56.66 172 SER A CA 1
ATOM 1368 C C . SER A 1 172 ? -43.713 -6.869 43.716 1.00 56.66 172 SER A C 1
ATOM 1370 O O . SER A 1 172 ? -44.484 -6.973 42.771 1.00 56.66 172 SER A O 1
ATOM 1372 N N . LYS A 1 173 ? -43.245 -5.680 44.117 1.00 54.06 173 LYS A N 1
ATOM 1373 C CA . LYS A 1 173 ? -43.435 -4.422 43.364 1.00 54.06 173 LYS A CA 1
ATOM 1374 C C . LYS A 1 173 ? -42.292 -4.113 42.385 1.00 54.06 173 LYS A C 1
ATOM 1376 O O . LYS A 1 173 ? -42.346 -3.086 41.720 1.00 54.06 173 LYS A O 1
ATOM 1381 N N . ALA A 1 174 ? -41.261 -4.956 42.338 1.00 50.53 174 ALA A N 1
ATOM 1382 C CA . ALA A 1 174 ? -40.062 -4.752 41.524 1.00 50.53 174 ALA A CA 1
ATOM 1383 C C . ALA A 1 174 ? -40.038 -5.576 40.216 1.00 50.53 174 ALA A C 1
ATOM 1385 O O . ALA A 1 174 ? -39.015 -5.571 39.539 1.00 50.53 174 ALA A O 1
ATOM 1386 N N . ASN A 1 175 ? -41.144 -6.254 39.873 1.00 39.94 175 ASN A N 1
ATOM 1387 C CA . ASN A 1 175 ? -41.373 -6.892 38.571 1.00 39.94 175 ASN A CA 1
ATOM 1388 C C . ASN A 1 175 ? -42.486 -6.165 37.822 1.00 39.94 175 ASN A C 1
ATOM 1390 O O . ASN A 1 175 ? -43.525 -5.901 38.472 1.00 39.94 175 ASN A O 1
#

Foldseek 3Di:
DDDDDDDPPPDDPVVVVDDDDPVRVVVCVVVVVVVVVVVVVVVVVVVVVVVVVVVVVVVVVCDPPCVNDPVNVVVVLLVVLVVDDDPSSQVSCVVVPNDPVVVVVVVVVVVVVVVVVVVVVVVVVVVVVVVVVVVVVVVVVVVVVVVVVVQVVCCVPPNPVVSVVVCVVPVVVPD

Sequence (175 aa):
MNWTDQSASGVPKYALQNKMTDEEVSEAAQNLKVLALIKSANNYNRYCQAQKTREANEKLEAFLDPNNSDIISAGKWLLNALSKEGLARREALLEKDLVHKEDHNATTSGLRDTISTMENSARESTQQSGETIRSLETRIDTLQQQLSSIEKYIRNNYGVRVWKDIKNKFISKAN

Secondary structure (DSSP, 8-state):
------------HHHHH-PPPHHHHHHHHHTHHHHHHHHHHHHHHHHHHHHHHHHHHHHHHHHH-TTT-HHHHHHHHHHHHHHS-HHHHHHHHHTTT-S-HHHHHHHHHHHHHHHHHHHHHHHHHHHHHHHHHHHHHHHHHHHHHHHHHHHHHHHHHHHHHHHHHHHHHHTTT--